Protein AF-A0A447N057-F1 (afdb_monomer)

Solvent-accessible surface area (backbone atoms only — not comparable to full-atom values): 5507 Å² total; per-residue (Å²): 116,48,67,60,40,42,80,50,64,73,58,41,45,73,74,25,81,64,68,84,67,37,44,59,65,66,54,64,47,44,64,56,57,40,46,77,69,65,45,59,72,49,31,44,28,32,33,36,20,70,40,84,51,45,66,58,34,54,50,52,47,49,54,53,48,54,53,45,48,73,76,37,66,86,39,43,79,46,80,47,72,53,65,60,63,85,50,93,96,58,68,76,60,34,121

Sequence (95 aa):
MVYQETYHEAIYAQHHLKGKKQDFFWRLETPDRLGRAGIDKIGLGALIGLSDNWRVDCYMVAEHLLWMQKHYWQSRYSVSF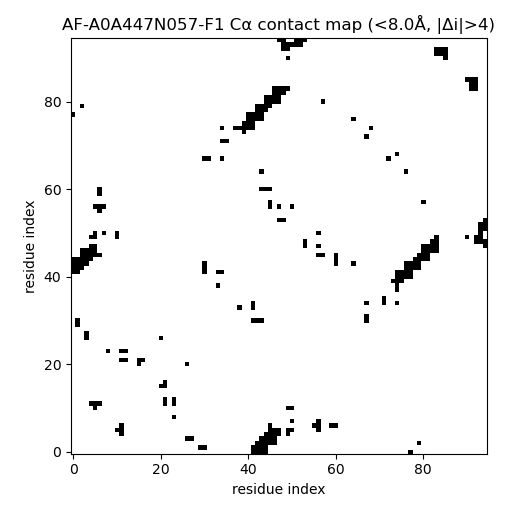PRLRPCTGGVEPHL

Foldseek 3Di:
DAELQAPPLVLQCVVCVDDPSNDSVSSLCPQVVCLVVVPQEDEYEHAAQSDLDSVNRVVVSVVSVVVSCVRRVNHHYDYDYHYDDDDDVDDGGND

Organism: Salmonella enterica I (NCBI:txid59201)

Nearest PDB structures (foldseek):
  7pd2-assembly1_A  TM=9.496E-01  e=4.403E-07  Thermosinus carboxydivorans Nor1
  4wcx-assembly2_C  TM=9.246E-01  e=7.598E-05  Thermoanaerobacter italicus Ab9
  4wcx-assembly1_A  TM=8.766E-01  e=3.358E-05  Thermoanaerobacter italicus Ab9
  4rtb-assembly1_A  TM=9.343E-01  e=1.108E-04  Carboxydothermus hydrogenoformans Z-2901

pLDDT: mean 92.34, std 8.32, range [59.72, 98.44]

InterPro domains:
  IPR013785 Aldolase-type TIM barrel [G3DSA:3.20.20.70] (1-95)
  IPR034428 ThiH/NocL/HydG-like [PTHR43583] (1-89)
  IPR058240 Radical SAM superfamily [SSF102114] (2-90)

Mean predicted aligned error: 3.87 Å

Secondary structure (DSSP, 8-state):
-EEEE-S-HHHHHHH--SSTTS-HHHHHTHHHHHHHTT-SEEEEEE-BTSSS-HHHHHHHHHHHHHHHHHH-TTSEEEEE--B----TT-PPP--

Structure (mmCIF, N/CA/C/O backbone):
data_AF-A0A447N057-F1
#
_entry.id   AF-A0A447N057-F1
#
loop_
_atom_site.group_PDB
_atom_site.id
_atom_site.type_symbol
_atom_site.label_atom_id
_atom_site.label_alt_id
_atom_site.label_comp_id
_atom_site.label_asym_id
_atom_site.label_entity_id
_atom_site.label_seq_id
_atom_site.pdbx_PDB_ins_code
_atom_site.Cartn_x
_atom_site.Cartn_y
_atom_site.Cartn_z
_atom_site.occupancy
_atom_site.B_iso_or_equiv
_atom_site.auth_seq_id
_atom_site.auth_comp_id
_atom_site.auth_asym_id
_atom_site.auth_atom_id
_atom_site.pdbx_PDB_model_num
ATOM 1 N N . MET A 1 1 ? -2.648 -8.981 4.234 1.00 83.81 1 MET A N 1
ATOM 2 C CA . MET A 1 1 ? -1.605 -8.009 3.843 1.00 83.81 1 MET A CA 1
ATOM 3 C C . MET A 1 1 ? -1.750 -7.738 2.359 1.00 83.81 1 MET A C 1
ATOM 5 O O . MET A 1 1 ? -1.880 -8.694 1.601 1.00 83.81 1 MET A O 1
ATOM 9 N N . VAL A 1 2 ? -1.778 -6.471 1.956 1.00 92.38 2 VAL A N 1
ATOM 10 C CA . VAL A 1 2 ? -1.903 -6.045 0.562 1.00 92.38 2 VAL A CA 1
ATOM 11 C C . VAL A 1 2 ? -0.780 -5.061 0.260 1.00 92.38 2 VAL A C 1
ATOM 13 O O . VAL A 1 2 ? -0.778 -3.947 0.771 1.00 92.38 2 VAL A O 1
ATOM 16 N N . TYR A 1 3 ? 0.168 -5.484 -0.576 1.00 93.00 3 TYR A N 1
ATOM 17 C CA . TYR A 1 3 ? 1.145 -4.572 -1.157 1.00 93.00 3 TYR A CA 1
ATOM 18 C C . TYR A 1 3 ? 0.541 -3.905 -2.385 1.00 93.00 3 TYR A C 1
ATOM 20 O O . TYR A 1 3 ? 0.030 -4.599 -3.277 1.00 93.00 3 TYR A O 1
ATOM 28 N N . GLN A 1 4 ? 0.614 -2.577 -2.418 1.00 95.94 4 GLN A N 1
ATOM 29 C CA . GLN A 1 4 ? 0.378 -1.815 -3.639 1.00 95.94 4 GLN A CA 1
ATOM 30 C C . GLN A 1 4 ? 1.552 -1.973 -4.616 1.00 95.94 4 GLN A C 1
ATOM 32 O O . GLN A 1 4 ? 1.406 -1.686 -5.791 1.00 95.94 4 GLN A O 1
ATOM 37 N N . GLU A 1 5 ? 2.688 -2.510 -4.158 1.00 93.50 5 GLU A N 1
ATOM 38 C CA . GLU A 1 5 ? 3.950 -2.642 -4.896 1.00 93.50 5 GLU A CA 1
ATOM 39 C C . GLU A 1 5 ? 4.588 -1.270 -5.190 1.00 93.50 5 GLU A C 1
ATOM 41 O O . GLU A 1 5 ? 5.641 -0.979 -4.641 1.00 93.50 5 GLU A O 1
ATOM 46 N N . THR A 1 6 ? 3.924 -0.383 -5.931 1.00 95.56 6 THR A N 1
ATOM 47 C CA . THR A 1 6 ? 4.295 1.036 -6.080 1.00 95.56 6 THR A CA 1
ATOM 48 C C . THR A 1 6 ? 3.042 1.897 -6.223 1.00 95.56 6 THR A C 1
ATOM 50 O O . THR A 1 6 ? 2.051 1.468 -6.811 1.00 95.56 6 THR A O 1
ATOM 53 N N . TYR A 1 7 ? 3.079 3.114 -5.691 1.00 95.81 7 TYR A N 1
ATOM 54 C CA . TYR A 1 7 ? 2.031 4.125 -5.827 1.00 95.81 7 TYR A CA 1
ATOM 55 C C . TYR A 1 7 ? 2.189 4.963 -7.103 1.00 95.81 7 TYR A C 1
ATOM 57 O O . TYR A 1 7 ? 1.368 5.840 -7.364 1.00 95.81 7 TYR A O 1
ATOM 65 N N . HIS A 1 8 ? 3.208 4.684 -7.920 1.00 95.62 8 HIS A N 1
ATOM 66 C CA . HIS A 1 8 ? 3.381 5.299 -9.227 1.00 95.62 8 HIS A CA 1
ATOM 67 C C . HIS A 1 8 ? 2.643 4.494 -10.307 1.00 95.62 8 HIS A C 1
ATOM 69 O O . HIS A 1 8 ? 3.127 3.460 -10.765 1.00 95.62 8 HIS A O 1
ATOM 75 N N . GLU A 1 9 ? 1.499 4.996 -10.772 1.00 94.25 9 GLU A N 1
ATOM 76 C CA . GLU A 1 9 ? 0.606 4.294 -11.709 1.00 94.25 9 GLU A CA 1
ATOM 77 C C . GLU A 1 9 ? 1.315 3.796 -12.983 1.00 94.25 9 GLU A C 1
ATOM 79 O O . GLU A 1 9 ? 1.186 2.628 -13.346 1.00 94.25 9 GLU A O 1
ATOM 84 N N . ALA A 1 10 ? 2.127 4.641 -13.634 1.00 93.88 10 ALA A N 1
ATOM 85 C CA . ALA A 1 10 ? 2.808 4.244 -14.871 1.00 93.88 10 ALA A CA 1
ATOM 86 C C . ALA A 1 10 ? 3.809 3.088 -14.668 1.00 93.88 10 ALA A C 1
ATOM 88 O O . ALA A 1 10 ? 3.827 2.150 -15.460 1.00 93.88 10 ALA A O 1
ATOM 89 N N . ILE A 1 11 ? 4.605 3.120 -13.591 1.00 92.44 11 ILE A N 1
ATOM 90 C CA . ILE A 1 11 ? 5.535 2.038 -13.233 1.00 92.44 11 ILE A CA 1
ATOM 91 C C . ILE A 1 11 ? 4.748 0.782 -12.853 1.00 92.44 11 ILE A C 1
ATOM 93 O O . ILE A 1 11 ? 5.063 -0.319 -13.300 1.00 92.44 11 ILE A O 1
ATOM 97 N N . TYR A 1 12 ? 3.658 0.936 -12.099 1.00 94.12 12 TYR A N 1
ATOM 98 C CA . TYR A 1 12 ? 2.786 -0.181 -11.759 1.00 94.12 12 TYR A CA 1
ATOM 99 C C . TYR A 1 12 ? 2.275 -0.911 -13.010 1.00 94.12 12 TYR A C 1
ATOM 101 O O . TYR A 1 12 ? 2.344 -2.141 -13.064 1.00 94.12 12 TYR A O 1
ATOM 109 N N . ALA A 1 13 ? 1.828 -0.166 -14.026 1.00 93.56 13 ALA A N 1
ATOM 110 C CA . ALA A 1 13 ? 1.340 -0.716 -15.288 1.00 93.56 13 ALA A CA 1
ATOM 111 C C . ALA A 1 13 ? 2.432 -1.448 -16.089 1.00 93.56 13 ALA A C 1
ATOM 113 O O . ALA A 1 13 ? 2.142 -2.466 -16.715 1.00 93.56 13 ALA A O 1
ATOM 114 N N . GLN A 1 14 ? 3.687 -0.986 -16.033 1.00 92.56 14 GLN A N 1
ATOM 115 C CA . GLN A 1 14 ? 4.819 -1.656 -16.691 1.00 92.56 14 GLN A CA 1
ATOM 116 C C . GLN A 1 14 ? 5.105 -3.044 -16.098 1.00 92.56 14 GLN A C 1
ATOM 118 O O . GLN A 1 14 ? 5.510 -3.954 -16.821 1.00 92.56 14 GLN A O 1
ATOM 123 N N . HIS A 1 15 ? 4.865 -3.230 -14.797 1.00 88.38 15 HIS A N 1
ATOM 124 C CA . HIS A 1 15 ? 5.118 -4.502 -14.114 1.00 88.38 15 HIS A CA 1
ATOM 125 C C . HIS A 1 15 ? 3.892 -5.425 -14.044 1.00 88.38 15 HIS A C 1
ATOM 127 O O . HIS A 1 15 ? 4.043 -6.643 -13.926 1.00 88.38 15 HIS A O 1
ATOM 133 N N . HIS A 1 16 ? 2.676 -4.886 -14.151 1.00 91.00 16 HIS A N 1
ATOM 134 C CA . HIS A 1 16 ? 1.427 -5.645 -14.036 1.00 91.00 16 HIS A CA 1
ATOM 135 C C . HIS A 1 16 ? 0.689 -5.736 -15.374 1.00 91.00 16 HIS A C 1
ATOM 137 O O . HIS A 1 16 ? -0.388 -5.183 -15.557 1.00 91.00 16 HIS A O 1
ATOM 143 N N . LEU A 1 17 ? 1.263 -6.491 -16.311 1.00 90.56 17 LEU A N 1
A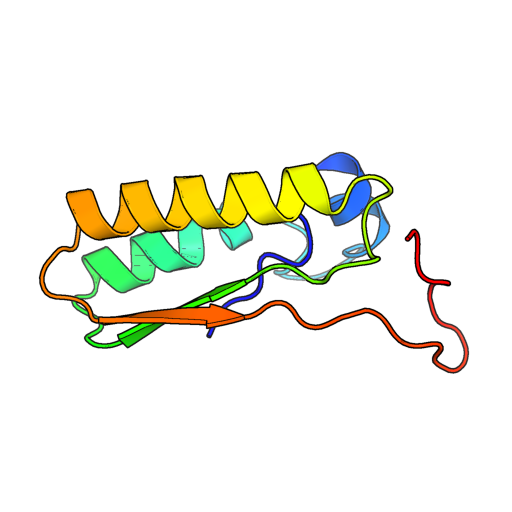TOM 144 C CA . LEU A 1 17 ? 0.817 -6.520 -17.709 1.00 90.56 17 LEU A CA 1
ATOM 145 C C . LEU A 1 17 ? -0.495 -7.281 -17.965 1.00 90.56 17 LEU A C 1
ATOM 147 O O . LEU A 1 17 ? -1.065 -7.151 -19.047 1.00 90.56 17 LEU A O 1
ATOM 151 N N . LYS A 1 18 ? -0.926 -8.150 -17.038 1.00 87.31 18 LYS A N 1
ATOM 152 C CA . LYS A 1 18 ? -2.105 -9.018 -17.207 1.00 87.31 18 LYS A CA 1
ATOM 153 C C . LYS A 1 18 ? -2.777 -9.356 -15.876 1.00 87.31 18 LYS A C 1
ATOM 155 O O . LYS A 1 18 ? -2.140 -9.437 -14.825 1.00 87.31 18 LYS A O 1
ATOM 160 N N . GLY A 1 19 ? -4.065 -9.685 -15.958 1.00 89.75 19 GLY A N 1
ATOM 161 C CA . GLY A 1 19 ? -4.858 -10.206 -14.845 1.00 89.75 19 GLY A CA 1
ATOM 162 C C . GLY A 1 19 ? -5.359 -9.122 -13.890 1.00 89.75 19 GLY A C 1
ATOM 163 O O . GLY A 1 19 ? -5.237 -7.930 -14.141 1.00 89.75 19 GLY A O 1
ATOM 164 N N . LYS A 1 20 ? -5.930 -9.543 -12.754 1.00 83.50 20 LYS A N 1
ATOM 165 C CA . LYS A 1 20 ? -6.601 -8.637 -11.798 1.00 83.50 20 LYS A CA 1
ATOM 166 C C . LYS A 1 20 ? -5.674 -7.618 -11.126 1.00 83.50 20 LYS A C 1
ATOM 168 O O . LYS A 1 20 ? -6.168 -6.677 -10.521 1.00 83.50 20 LYS A O 1
ATOM 173 N N . LYS A 1 21 ? -4.354 -7.824 -11.193 1.00 88.50 21 LYS A N 1
ATOM 174 C CA . LYS A 1 21 ? -3.361 -6.867 -10.690 1.00 88.50 21 LYS A CA 1
ATOM 175 C C . LYS A 1 21 ? -3.057 -5.740 -11.683 1.00 88.50 21 LYS A C 1
ATOM 177 O O . LYS A 1 21 ? -2.318 -4.855 -11.317 1.00 88.50 21 LYS A O 1
ATOM 182 N N . GLN A 1 22 ? -3.572 -5.759 -12.911 1.00 92.62 22 GLN A N 1
ATOM 183 C CA . GLN A 1 22 ? -3.336 -4.665 -13.860 1.00 92.62 22 GLN A CA 1
ATOM 184 C C . GLN A 1 22 ? -4.100 -3.389 -13.471 1.00 92.62 22 GLN A C 1
ATOM 186 O O . GLN A 1 22 ? -3.640 -2.282 -13.733 1.00 92.62 22 GLN A O 1
ATOM 191 N N . ASP A 1 23 ? -5.265 -3.541 -12.841 1.00 95.25 23 ASP A N 1
ATOM 192 C CA . ASP A 1 23 ? -6.086 -2.414 -12.410 1.00 95.25 23 ASP A CA 1
ATOM 193 C C . ASP A 1 23 ? -5.509 -1.789 -11.130 1.00 95.25 23 ASP A C 1
ATOM 195 O O . ASP A 1 23 ? -5.652 -2.318 -10.020 1.00 95.25 23 ASP A O 1
ATOM 199 N N . PHE A 1 24 ? -4.815 -0.664 -11.316 1.00 96.31 24 PHE A N 1
ATOM 200 C CA . PHE A 1 24 ? -4.124 0.074 -10.265 1.00 96.31 24 PHE A CA 1
ATOM 201 C C . PHE A 1 24 ? -5.073 0.566 -9.171 1.00 96.31 24 PHE A C 1
ATOM 203 O O . PHE A 1 24 ? -4.801 0.346 -7.988 1.00 96.31 24 PHE A O 1
ATOM 210 N N . PHE A 1 25 ? -6.183 1.207 -9.551 1.00 96.06 25 PHE A N 1
ATOM 211 C CA . PHE A 1 25 ? -7.137 1.789 -8.604 1.00 96.06 25 PHE A CA 1
ATOM 212 C C . PHE A 1 25 ? -7.912 0.703 -7.880 1.00 96.06 25 PHE A C 1
ATOM 214 O O . PHE A 1 25 ? -8.047 0.751 -6.656 1.00 96.06 25 PHE A O 1
ATOM 221 N N . TRP A 1 26 ? -8.301 -0.355 -8.595 1.00 95.38 26 TRP A N 1
ATOM 222 C CA . TRP A 1 26 ? -8.860 -1.527 -7.948 1.00 95.38 26 TRP A CA 1
ATOM 223 C C . TRP A 1 26 ? -7.887 -2.092 -6.916 1.00 95.38 26 TRP A C 1
ATOM 225 O O . TRP A 1 26 ? -8.295 -2.385 -5.793 1.00 95.38 26 TRP A O 1
ATOM 235 N N . ARG A 1 27 ? -6.592 -2.222 -7.226 1.00 96.25 27 ARG A N 1
ATOM 236 C CA . ARG A 1 27 ? -5.604 -2.671 -6.236 1.00 96.25 27 ARG A CA 1
ATOM 237 C C . ARG A 1 27 ? -5.532 -1.713 -5.043 1.00 96.25 27 ARG A C 1
ATOM 239 O O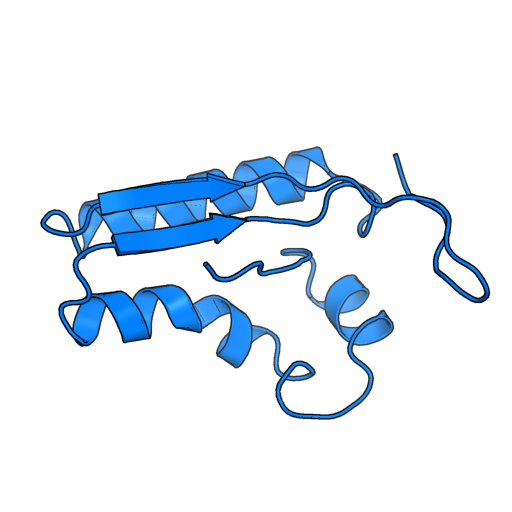 . ARG A 1 27 ? -5.648 -2.190 -3.907 1.00 96.25 27 ARG A O 1
ATOM 246 N N . LEU A 1 28 ? -5.419 -0.412 -5.310 1.00 96.69 28 LEU A N 1
ATOM 247 C CA . LEU A 1 28 ? -5.235 0.649 -4.321 1.00 96.69 28 LEU A CA 1
ATOM 248 C C . LEU A 1 28 ? -6.390 0.718 -3.324 1.00 96.69 28 LEU A C 1
ATOM 250 O O . LEU A 1 28 ? -6.154 0.842 -2.132 1.00 96.69 28 LEU A O 1
ATOM 254 N N . GLU A 1 29 ? -7.625 0.546 -3.781 1.00 96.81 29 GLU A N 1
ATOM 255 C CA . GLU A 1 29 ? -8.834 0.593 -2.948 1.00 96.81 29 GLU A CA 1
ATOM 256 C C . GLU A 1 29 ? -9.075 -0.685 -2.125 1.00 96.81 29 GLU A C 1
ATOM 258 O O . GLU A 1 29 ? -10.041 -0.784 -1.366 1.00 96.81 29 GLU A O 1
ATOM 263 N N . THR A 1 30 ? -8.228 -1.711 -2.258 1.00 97.00 30 THR A N 1
ATOM 264 C CA . THR A 1 30 ? -8.423 -2.970 -1.520 1.00 97.00 30 THR A CA 1
ATOM 265 C C . THR A 1 30 ? -8.481 -2.768 0.002 1.00 97.00 30 THR A C 1
ATOM 267 O O . THR A 1 30 ? -9.384 -3.344 0.610 1.00 97.00 30 THR A O 1
ATOM 270 N N . PRO A 1 31 ? -7.592 -1.980 0.646 1.00 97.62 31 PRO A N 1
ATOM 271 C CA . PRO A 1 31 ? -7.674 -1.710 2.080 1.00 97.62 31 PRO A CA 1
ATOM 272 C C . PRO A 1 31 ? -8.996 -1.058 2.490 1.00 97.62 31 PRO A C 1
ATO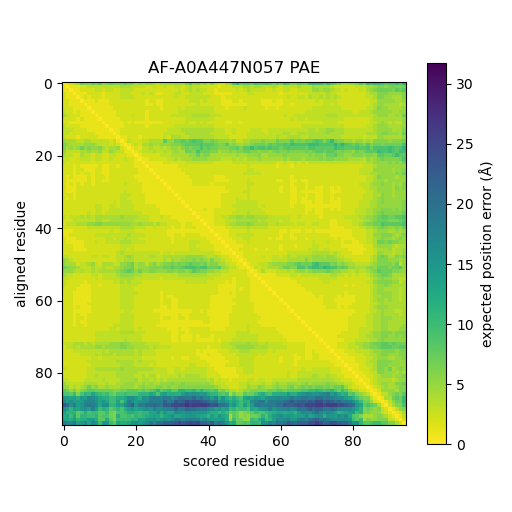M 274 O O . PRO A 1 31 ? -9.569 -1.481 3.490 1.00 97.62 31 PRO A O 1
ATOM 277 N N . ASP A 1 32 ? -9.523 -0.123 1.696 1.00 97.75 32 ASP A N 1
ATOM 278 C CA . ASP A 1 32 ? -10.819 0.515 1.952 1.00 97.75 32 ASP A CA 1
ATOM 279 C C . ASP A 1 32 ? -11.956 -0.516 1.975 1.00 97.75 32 ASP A C 1
ATOM 281 O O . ASP A 1 32 ? -12.728 -0.585 2.930 1.00 97.75 32 ASP A O 1
ATOM 285 N N . ARG A 1 33 ? -12.002 -1.412 0.980 1.00 97.88 33 ARG A N 1
ATOM 286 C CA . ARG A 1 33 ? -12.996 -2.499 0.948 1.00 97.88 33 ARG A CA 1
ATOM 287 C C . ARG A 1 33 ? -12.880 -3.444 2.146 1.00 97.88 33 ARG A C 1
ATOM 289 O O . ARG A 1 33 ? -13.902 -3.904 2.647 1.00 97.88 33 ARG A O 1
ATOM 296 N N . LEU A 1 34 ? -11.662 -3.717 2.623 1.00 97.62 34 LEU A N 1
ATOM 297 C CA . LEU A 1 34 ? -11.449 -4.494 3.852 1.00 97.62 34 LEU A CA 1
ATOM 298 C C . LEU A 1 34 ? -11.951 -3.736 5.092 1.00 97.62 34 LEU A C 1
ATOM 300 O O . LEU A 1 34 ? -12.578 -4.347 5.955 1.00 97.62 34 LEU A O 1
ATOM 304 N N . GLY A 1 35 ? -11.715 -2.423 5.158 1.00 97.38 35 GLY A N 1
ATOM 305 C CA . GLY A 1 35 ? -12.216 -1.553 6.223 1.00 97.38 35 GLY A CA 1
ATOM 306 C C . GLY A 1 35 ? -13.744 -1.551 6.293 1.00 97.38 35 GLY A C 1
ATOM 307 O O . GLY A 1 35 ? -14.310 -1.829 7.348 1.00 97.38 35 GLY A O 1
ATOM 308 N N . ARG A 1 36 ? -14.424 -1.364 5.152 1.00 97.69 36 ARG A N 1
ATOM 309 C CA . ARG A 1 36 ? -15.899 -1.430 5.061 1.00 97.69 36 ARG A CA 1
ATOM 310 C C . ARG A 1 36 ? -16.466 -2.788 5.465 1.00 97.69 36 ARG A C 1
ATOM 312 O O . ARG A 1 36 ? -17.563 -2.853 6.005 1.00 97.69 36 ARG A O 1
ATOM 319 N N . ALA A 1 37 ? -15.728 -3.866 5.203 1.00 97.81 37 ALA A N 1
ATOM 320 C CA . ALA A 1 37 ? -16.113 -5.220 5.589 1.00 97.81 37 ALA A CA 1
ATOM 321 C C . ALA A 1 37 ? -15.873 -5.529 7.082 1.00 97.81 37 ALA A C 1
ATOM 323 O O . ALA A 1 37 ? -16.137 -6.649 7.513 1.00 97.81 37 ALA A O 1
ATOM 324 N N . GLY A 1 38 ? -15.363 -4.574 7.872 1.00 96.81 38 GLY A N 1
ATOM 325 C CA . GLY A 1 38 ? -15.119 -4.757 9.304 1.00 96.81 38 GLY A CA 1
ATOM 326 C C . GLY A 1 38 ? -13.941 -5.683 9.614 1.00 96.81 38 GLY A C 1
ATOM 327 O O . GLY A 1 38 ? -13.914 -6.318 10.666 1.00 96.81 38 GLY A O 1
ATOM 328 N N . ILE A 1 39 ? -12.970 -5.801 8.701 1.00 97.69 39 ILE A N 1
ATOM 329 C CA . ILE A 1 39 ? -11.787 -6.632 8.930 1.00 97.69 39 ILE A CA 1
ATOM 330 C C . ILE A 1 39 ? -10.943 -6.037 10.061 1.00 97.69 39 ILE A C 1
ATOM 332 O O . ILE A 1 39 ? -10.481 -4.897 10.001 1.00 97.69 39 ILE A O 1
ATOM 336 N N . ASP A 1 40 ? -10.688 -6.856 11.077 1.00 96.62 40 ASP A N 1
ATOM 337 C CA . ASP A 1 40 ? -9.974 -6.451 12.289 1.00 96.62 40 ASP A CA 1
ATOM 338 C C . ASP A 1 40 ? -8.488 -6.126 12.049 1.00 96.62 40 ASP A C 1
ATOM 340 O O . ASP A 1 40 ? -7.934 -5.275 12.739 1.00 96.62 40 ASP A O 1
ATOM 344 N N . LYS A 1 41 ? -7.823 -6.754 11.068 1.00 97.56 41 LYS A N 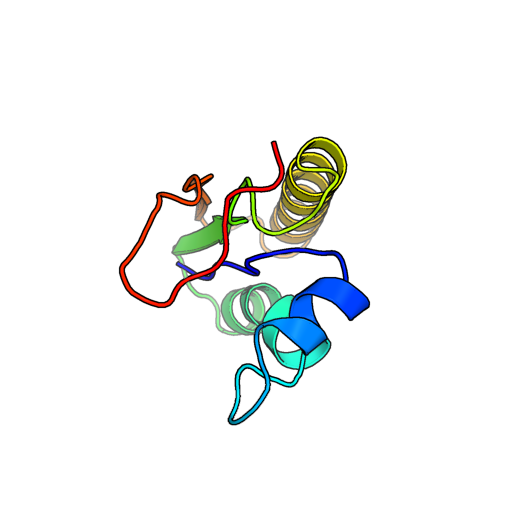1
ATOM 345 C CA . LYS A 1 41 ? -6.403 -6.498 10.775 1.00 97.56 41 LYS A CA 1
ATOM 346 C C . LYS A 1 41 ? -6.138 -6.274 9.292 1.00 97.56 41 LYS A C 1
ATOM 348 O O . LYS A 1 41 ? -6.283 -7.184 8.476 1.00 97.56 41 LYS A O 1
ATOM 353 N N . ILE A 1 42 ? -5.651 -5.083 8.957 1.00 98.31 42 ILE A N 1
ATOM 354 C CA . ILE A 1 42 ? -5.360 -4.657 7.586 1.00 98.31 42 ILE A CA 1
ATOM 355 C C . ILE A 1 42 ? -3.865 -4.364 7.458 1.00 98.31 42 ILE A C 1
ATOM 357 O O . ILE A 1 42 ? -3.264 -3.667 8.269 1.00 98.31 42 ILE A O 1
ATOM 361 N N . GLY A 1 43 ? -3.239 -4.931 6.430 1.00 97.81 43 GLY A N 1
ATOM 362 C CA . GLY A 1 43 ? -1.821 -4.719 6.164 1.00 97.81 43 GLY A CA 1
ATOM 363 C C . GLY A 1 43 ? -1.608 -3.957 4.865 1.00 97.81 43 GLY A C 1
ATOM 364 O O . GLY A 1 43 ? -2.178 -4.374 3.855 1.00 97.81 43 GL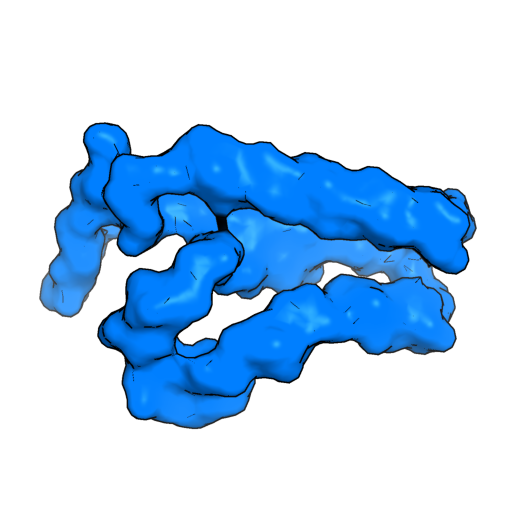Y A O 1
ATOM 365 N N . LEU A 1 44 ? -0.777 -2.914 4.902 1.00 97.94 44 LEU A N 1
ATOM 366 C CA . LEU A 1 44 ? -0.384 -2.091 3.756 1.00 97.94 44 LEU A CA 1
ATOM 367 C C . LEU A 1 44 ? 1.122 -2.218 3.493 1.00 97.94 44 LEU A C 1
ATOM 369 O O . LEU A 1 44 ? 1.900 -2.536 4.396 1.00 97.94 44 LEU A O 1
ATOM 373 N N . GLY A 1 45 ? 1.554 -1.930 2.269 1.00 97.06 45 GLY A N 1
ATOM 374 C CA . GLY A 1 45 ? 2.979 -1.850 1.968 1.00 97.06 45 GLY A CA 1
ATOM 375 C C . GLY A 1 45 ? 3.302 -1.538 0.515 1.00 97.06 45 GLY A C 1
ATOM 376 O O . GLY A 1 45 ? 2.434 -1.608 -0.358 1.00 97.06 45 GLY A O 1
ATOM 377 N N . ALA A 1 46 ? 4.575 -1.235 0.280 1.00 96.81 46 ALA A N 1
ATOM 378 C CA . ALA A 1 46 ? 5.151 -0.984 -1.036 1.00 96.81 46 ALA A CA 1
ATOM 379 C C . ALA A 1 46 ? 6.479 -1.740 -1.187 1.00 96.81 46 ALA A C 1
ATOM 381 O O . ALA A 1 46 ? 7.210 -1.935 -0.213 1.00 96.81 46 ALA A O 1
ATOM 382 N N . LEU A 1 47 ? 6.767 -2.176 -2.411 1.00 95.44 47 LEU A N 1
ATOM 383 C CA . LEU A 1 47 ? 7.985 -2.868 -2.801 1.00 95.44 47 LEU A CA 1
ATOM 384 C C . LEU A 1 47 ? 9.051 -1.834 -3.170 1.00 95.44 47 LEU A C 1
ATOM 386 O O . LEU A 1 47 ? 9.091 -1.312 -4.282 1.00 95.44 47 LEU A O 1
ATOM 390 N N . ILE A 1 48 ? 9.930 -1.543 -2.217 1.00 93.50 48 ILE A N 1
ATOM 391 C CA . ILE A 1 48 ? 11.042 -0.612 -2.410 1.00 93.50 48 ILE A CA 1
ATOM 392 C C . ILE A 1 48 ? 11.976 -1.162 -3.488 1.00 93.50 48 ILE A C 1
ATOM 394 O O . ILE A 1 48 ? 12.421 -2.309 -3.401 1.00 93.50 48 ILE A O 1
ATOM 398 N N . GLY A 1 49 ? 12.311 -0.329 -4.467 1.00 88.56 49 GLY A N 1
ATOM 399 C CA . GLY A 1 49 ? 13.145 -0.715 -5.602 1.00 88.56 49 GLY A CA 1
ATOM 400 C C . GLY A 1 49 ? 12.370 -1.008 -6.884 1.00 88.56 49 GLY A C 1
ATOM 401 O O . GLY A 1 49 ? 12.999 -1.323 -7.887 1.00 88.56 49 GLY A O 1
ATOM 402 N N . LEU A 1 50 ? 11.031 -0.946 -6.852 1.00 89.38 50 LEU A N 1
ATOM 403 C CA . LEU A 1 50 ? 10.203 -1.101 -8.051 1.00 89.38 50 LEU A CA 1
ATOM 404 C C . LEU A 1 50 ? 10.047 0.213 -8.829 1.00 89.38 50 LEU A C 1
ATOM 406 O O . LEU A 1 50 ? 10.017 0.187 -10.051 1.00 89.38 50 LEU A O 1
ATOM 410 N N . SER A 1 51 ? 9.945 1.348 -8.132 1.00 90.06 51 SER A N 1
ATOM 411 C CA . SER A 1 51 ? 9.964 2.683 -8.740 1.00 90.06 51 SER A CA 1
ATOM 412 C C . SER A 1 51 ? 11.308 3.370 -8.514 1.00 90.06 51 SER A C 1
ATOM 414 O O . SER A 1 51 ? 12.007 3.068 -7.546 1.00 90.06 51 SER A O 1
ATOM 416 N N . ASP A 1 52 ? 11.623 4.357 -9.355 1.00 85.38 52 ASP A N 1
ATOM 417 C CA . ASP A 1 52 ? 12.833 5.183 -9.230 1.00 85.38 52 ASP A CA 1
ATOM 418 C C . ASP A 1 52 ? 12.867 6.033 -7.947 1.00 85.38 52 ASP A C 1
ATOM 420 O O . ASP A 1 52 ? 13.909 6.574 -7.579 1.00 85.38 52 ASP A O 1
ATOM 424 N N . ASN A 1 53 ? 11.731 6.198 -7.257 1.00 90.31 53 ASN A N 1
ATOM 425 C CA . ASN A 1 53 ? 11.637 7.044 -6.073 1.00 90.31 53 ASN A CA 1
ATOM 426 C C . ASN A 1 53 ? 10.929 6.339 -4.913 1.00 90.31 53 ASN A C 1
ATOM 428 O O . ASN A 1 53 ? 9.770 6.606 -4.586 1.00 90.31 53 ASN A O 1
ATOM 432 N N . TRP A 1 54 ? 11.690 5.506 -4.202 1.00 91.44 54 TRP A N 1
ATOM 433 C CA . TRP A 1 54 ? 11.207 4.800 -3.015 1.00 91.44 54 TRP A CA 1
ATOM 434 C C . TRP A 1 54 ? 10.683 5.728 -1.908 1.00 91.44 54 TRP A C 1
ATOM 436 O O . TRP A 1 54 ? 9.848 5.313 -1.105 1.00 91.44 54 TRP A O 1
ATOM 446 N N . ARG A 1 55 ? 11.151 6.985 -1.835 1.00 95.00 55 ARG A N 1
ATOM 447 C CA . ARG A 1 55 ? 10.678 7.944 -0.823 1.00 95.00 55 ARG A CA 1
ATOM 448 C C . ARG A 1 55 ? 9.227 8.333 -1.073 1.00 95.00 55 ARG A C 1
ATOM 450 O O . ARG A 1 55 ? 8.474 8.451 -0.110 1.00 95.00 55 ARG A O 1
ATOM 457 N N . VAL A 1 56 ? 8.840 8.488 -2.341 1.00 95.69 56 VAL A N 1
ATOM 458 C CA . VAL A 1 56 ? 7.446 8.748 -2.726 1.00 95.69 56 VAL A CA 1
ATOM 459 C C . VAL A 1 56 ? 6.577 7.553 -2.362 1.00 95.69 56 VAL A C 1
ATOM 461 O O . VAL A 1 56 ? 5.554 7.738 -1.714 1.00 95.69 56 VAL A O 1
ATOM 464 N N . ASP A 1 57 ? 7.010 6.330 -2.671 1.00 95.62 57 ASP A N 1
ATOM 465 C CA . ASP A 1 57 ? 6.263 5.126 -2.288 1.00 95.62 57 ASP A CA 1
ATOM 466 C C . ASP A 1 57 ? 6.080 5.021 -0.766 1.00 95.62 57 ASP A C 1
ATOM 468 O O . ASP A 1 57 ? 4.972 4.780 -0.285 1.00 95.62 57 ASP A O 1
ATOM 472 N N . CYS A 1 58 ? 7.133 5.270 0.016 1.00 96.00 58 CYS A N 1
ATOM 473 C CA . CYS A 1 58 ? 7.048 5.283 1.477 1.00 96.00 58 CYS A CA 1
ATOM 474 C C . CYS A 1 58 ? 6.101 6.368 2.007 1.00 96.00 58 CYS A C 1
ATOM 476 O O . CYS A 1 58 ? 5.309 6.097 2.912 1.00 96.00 58 CYS A O 1
ATOM 478 N N . TYR A 1 59 ? 6.166 7.579 1.447 1.00 97.31 59 TYR A N 1
ATOM 479 C CA . TYR A 1 59 ? 5.276 8.679 1.815 1.00 97.31 59 TYR A CA 1
ATOM 480 C C . TYR A 1 59 ? 3.812 8.336 1.513 1.00 97.31 59 TYR A C 1
ATOM 482 O O . TYR A 1 59 ? 2.950 8.473 2.377 1.00 97.31 59 TYR A O 1
ATOM 490 N N . MET A 1 60 ? 3.533 7.791 0.330 1.00 97.81 60 MET A N 1
ATOM 491 C CA . MET A 1 60 ? 2.176 7.436 -0.083 1.00 97.81 60 MET A CA 1
ATOM 492 C C . MET A 1 60 ? 1.598 6.270 0.732 1.00 97.81 60 MET A C 1
ATOM 494 O O . MET A 1 60 ? 0.406 6.270 1.042 1.00 97.81 60 MET A O 1
ATOM 498 N N . VAL A 1 61 ? 2.422 5.302 1.155 1.00 97.75 61 VAL A N 1
ATOM 499 C CA . VAL A 1 61 ? 2.001 4.282 2.136 1.00 97.75 61 VAL A CA 1
ATOM 500 C C . VAL A 1 61 ? 1.590 4.928 3.460 1.00 97.75 61 VAL A C 1
ATOM 502 O O . VAL A 1 61 ? 0.580 4.522 4.038 1.00 97.75 61 VAL A O 1
ATOM 505 N N . ALA A 1 62 ? 2.345 5.920 3.940 1.00 97.94 62 ALA A N 1
ATOM 506 C CA . ALA A 1 62 ? 2.034 6.620 5.183 1.00 97.94 62 ALA A CA 1
ATOM 507 C C . ALA A 1 62 ? 0.723 7.416 5.076 1.00 97.94 62 ALA A C 1
ATOM 509 O O . ALA A 1 62 ? -0.144 7.257 5.932 1.00 97.94 62 ALA A O 1
ATOM 510 N N . GLU A 1 63 ? 0.529 8.185 4.002 1.00 98.44 63 GLU A N 1
ATOM 511 C CA . GLU A 1 63 ? -0.728 8.906 3.742 1.00 98.44 63 GLU A CA 1
ATOM 512 C C . GLU A 1 63 ? -1.924 7.948 3.642 1.00 98.44 63 GLU A C 1
ATOM 514 O O . GLU A 1 63 ? -2.970 8.173 4.254 1.00 98.44 63 GLU A O 1
ATOM 519 N N . HIS A 1 64 ? -1.759 6.820 2.943 1.00 98.12 64 HIS A N 1
ATOM 520 C CA . HIS A 1 64 ? -2.805 5.804 2.839 1.00 98.12 64 HIS A CA 1
ATOM 521 C C . HIS A 1 64 ? -3.143 5.206 4.216 1.00 98.12 64 HIS A C 1
ATOM 523 O O . HIS A 1 64 ? -4.316 5.046 4.553 1.00 98.12 64 HIS A O 1
ATOM 529 N N . LEU A 1 65 ? -2.141 4.930 5.056 1.00 98.19 65 LEU A N 1
ATOM 530 C CA . LEU A 1 65 ? -2.370 4.473 6.428 1.00 98.19 65 LEU A CA 1
ATOM 531 C C . LEU A 1 65 ? -3.112 5.522 7.270 1.00 98.19 65 LEU A C 1
ATOM 533 O O . LEU A 1 65 ? -4.050 5.160 7.979 1.00 98.19 65 LEU A O 1
ATOM 537 N N . LEU A 1 66 ? -2.722 6.797 7.193 1.00 98.31 66 LEU A N 1
ATOM 538 C CA . LEU A 1 66 ? -3.377 7.883 7.930 1.00 98.31 66 LEU A CA 1
ATOM 539 C C . LEU A 1 66 ? -4.850 8.008 7.534 1.00 98.31 66 LEU A C 1
ATOM 541 O O . LEU A 1 66 ? -5.726 8.125 8.397 1.00 98.31 66 LEU A O 1
ATOM 545 N N . TRP A 1 67 ? -5.138 7.916 6.234 1.00 98.38 67 TRP A N 1
ATOM 546 C CA . TRP A 1 67 ? -6.506 7.896 5.735 1.00 98.38 67 TRP A CA 1
ATOM 547 C C . TRP A 1 67 ? -7.286 6.705 6.304 1.00 98.38 67 TRP A C 1
ATOM 549 O O . TRP A 1 67 ? -8.380 6.890 6.839 1.00 98.38 67 TRP A O 1
ATOM 559 N N . MET A 1 68 ? -6.707 5.501 6.279 1.00 98.25 68 MET A N 1
ATOM 560 C CA . MET A 1 68 ? -7.339 4.299 6.831 1.00 98.25 68 MET A CA 1
ATOM 561 C C . MET A 1 68 ? -7.629 4.430 8.331 1.00 98.25 68 MET A C 1
ATOM 563 O O . MET A 1 68 ? -8.736 4.129 8.766 1.00 98.25 68 MET A O 1
ATOM 567 N N . GLN A 1 69 ? -6.682 4.940 9.121 1.00 97.75 69 GLN A N 1
ATOM 568 C CA . GLN A 1 69 ? -6.859 5.137 10.564 1.00 97.75 69 GLN A CA 1
ATOM 569 C C . GLN A 1 69 ? -7.971 6.138 10.896 1.00 97.75 69 GLN A C 1
ATOM 571 O O . GLN A 1 69 ? -8.674 5.957 11.889 1.00 97.75 69 GLN A O 1
ATOM 576 N N . LYS A 1 70 ? -8.165 7.165 10.059 1.00 98.19 70 LYS A N 1
ATOM 577 C CA . LYS A 1 70 ? -9.245 8.146 10.228 1.00 98.19 70 LYS A CA 1
ATOM 578 C C . LYS A 1 70 ? -10.632 7.550 9.967 1.00 98.19 70 LYS A C 1
ATOM 580 O O . LYS A 1 70 ? -11.580 7.916 10.657 1.00 98.19 70 LYS A O 1
ATOM 585 N N . HIS A 1 71 ? -10.760 6.661 8.983 1.00 98.12 71 HIS A N 1
ATOM 586 C CA . HIS A 1 71 ? -12.058 6.116 8.557 1.00 98.12 71 HIS A CA 1
ATOM 587 C C . HIS A 1 71 ? -12.416 4.801 9.262 1.00 98.12 71 HIS A C 1
ATOM 589 O O . HIS A 1 71 ? -13.580 4.565 9.574 1.00 98.12 71 HIS A O 1
ATOM 595 N N . TYR A 1 72 ? -11.419 3.972 9.571 1.00 97.94 72 TYR A N 1
ATOM 596 C CA . TYR A 1 72 ? -11.578 2.639 10.154 1.00 97.94 72 TYR A CA 1
ATOM 597 C C . TYR A 1 72 ? -10.707 2.500 11.408 1.00 97.94 72 TYR A C 1
ATOM 599 O O . TYR A 1 72 ? -9.775 1.695 11.477 1.00 97.94 72 TYR A O 1
ATOM 607 N N . TRP A 1 73 ? -11.003 3.322 12.415 1.00 96.62 73 TRP A N 1
ATOM 608 C CA . TRP A 1 73 ? -10.223 3.434 13.655 1.00 96.62 73 TRP A CA 1
ATOM 609 C C . TRP A 1 73 ? -10.249 2.172 14.536 1.00 96.62 73 TRP A C 1
ATOM 611 O O . TRP A 1 73 ? -9.374 1.995 15.380 1.00 96.62 73 TRP A O 1
ATOM 621 N N . GLN A 1 74 ? -11.237 1.292 14.346 1.00 97.00 74 GLN A N 1
ATOM 622 C CA . GLN A 1 74 ? -11.367 0.032 15.088 1.00 97.00 74 GLN A CA 1
ATOM 623 C C . GLN A 1 74 ? -10.473 -1.087 14.532 1.00 97.00 74 GLN A C 1
ATOM 625 O O . GLN A 1 74 ? -10.241 -2.080 15.219 1.00 97.00 74 GLN A O 1
ATOM 630 N N . SER A 1 75 ? -9.962 -0.938 13.306 1.00 97.69 75 SER A N 1
ATOM 631 C CA . SER A 1 75 ? -9.056 -1.908 12.694 1.00 97.69 75 SER A CA 1
ATOM 632 C C . SER A 1 75 ? -7.616 -1.695 13.164 1.00 97.69 75 SER A C 1
ATOM 634 O O . SER A 1 75 ? -7.159 -0.582 13.421 1.00 97.69 75 SER A O 1
ATOM 636 N N . ARG A 1 76 ? -6.857 -2.786 13.223 1.00 98.00 76 ARG A N 1
ATOM 637 C CA . ARG A 1 76 ? -5.421 -2.801 13.502 1.00 98.00 76 ARG A CA 1
ATOM 638 C C . ARG A 1 76 ? -4.627 -2.807 12.208 1.00 98.00 76 ARG A C 1
ATOM 640 O O . ARG A 1 76 ? -4.973 -3.513 11.260 1.00 98.00 76 ARG A O 1
ATOM 647 N N . TYR A 1 77 ? -3.507 -2.092 12.204 1.00 98.06 77 TYR A N 1
ATOM 648 C CA . TYR A 1 77 ? -2.695 -1.908 11.006 1.00 98.06 77 TYR A CA 1
ATOM 649 C C . TYR A 1 77 ? -1.290 -2.477 11.146 1.00 98.06 77 TYR A C 1
ATOM 651 O O . TYR A 1 77 ? -0.682 -2.450 12.213 1.00 98.06 77 TYR A O 1
ATOM 659 N N . SER A 1 78 ? -0.762 -2.974 10.033 1.00 97.56 78 SER A N 1
ATOM 660 C CA . SER A 1 78 ? 0.647 -3.334 9.887 1.00 97.56 78 SER A CA 1
ATOM 661 C C . SER A 1 78 ? 1.181 -2.763 8.581 1.00 97.56 78 SER A C 1
ATOM 663 O O . SER A 1 78 ? 0.497 -2.859 7.562 1.00 97.56 78 SER A O 1
ATOM 665 N N . VAL A 1 79 ? 2.403 -2.238 8.597 1.00 97.00 79 VAL A N 1
ATOM 666 C CA . VAL A 1 79 ? 3.070 -1.714 7.401 1.00 97.00 79 VAL A CA 1
ATOM 667 C C . VAL A 1 79 ? 4.267 -2.587 7.055 1.00 97.00 79 VAL A C 1
ATOM 669 O O . VAL A 1 79 ? 4.937 -3.118 7.941 1.00 97.00 79 VAL A O 1
ATOM 672 N N . SER A 1 80 ? 4.529 -2.785 5.769 1.00 95.44 80 SER A N 1
ATOM 673 C CA . SER A 1 80 ? 5.665 -3.574 5.300 1.00 95.44 80 SER A CA 1
ATOM 674 C C . SER A 1 80 ? 6.337 -2.927 4.099 1.00 95.44 80 SER A C 1
ATOM 676 O O . SER A 1 80 ? 5.676 -2.446 3.183 1.00 95.44 80 SER A O 1
ATOM 678 N N . PHE A 1 81 ? 7.666 -2.968 4.113 1.00 94.31 81 PHE A N 1
ATOM 679 C CA . PHE A 1 81 ? 8.527 -2.391 3.085 1.00 94.31 81 PHE A CA 1
ATOM 680 C C . PHE A 1 81 ? 9.503 -3.453 2.562 1.00 94.31 81 PHE A C 1
ATOM 682 O O . PHE A 1 81 ? 10.702 -3.397 2.860 1.00 94.31 81 PHE A O 1
ATOM 689 N N . PRO A 1 82 ? 9.015 -4.496 1.861 1.00 9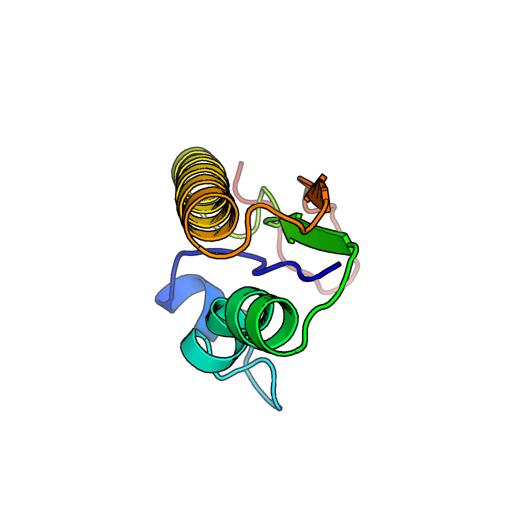3.69 82 PRO A N 1
ATOM 690 C CA . PRO A 1 82 ? 9.909 -5.425 1.184 1.00 93.69 82 PRO A CA 1
ATOM 691 C C . PRO A 1 82 ? 10.797 -4.661 0.194 1.00 93.69 82 PRO A C 1
ATOM 693 O O . PRO A 1 82 ? 10.361 -3.691 -0.420 1.00 93.69 82 PRO A O 1
ATOM 696 N N . ARG A 1 83 ? 12.049 -5.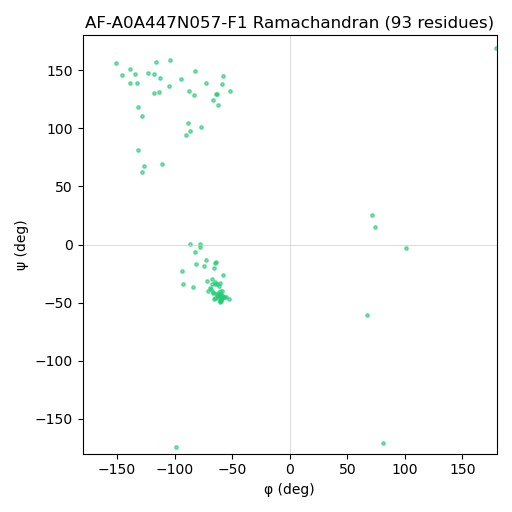098 0.042 1.00 92.00 83 ARG A N 1
ATOM 697 C CA . ARG A 1 83 ? 12.976 -4.563 -0.965 1.00 92.00 83 ARG A CA 1
ATOM 698 C C . ARG A 1 83 ? 13.117 -5.550 -2.108 1.00 92.00 83 ARG A C 1
ATOM 700 O O . ARG A 1 83 ? 13.289 -6.743 -1.846 1.00 92.00 83 ARG A O 1
ATOM 707 N N . LEU A 1 84 ? 13.093 -5.047 -3.339 1.00 89.06 84 LEU A N 1
ATOM 708 C CA . LEU A 1 84 ? 13.366 -5.845 -4.523 1.00 89.06 84 LEU A CA 1
ATOM 709 C C . LEU A 1 84 ? 14.773 -6.449 -4.415 1.00 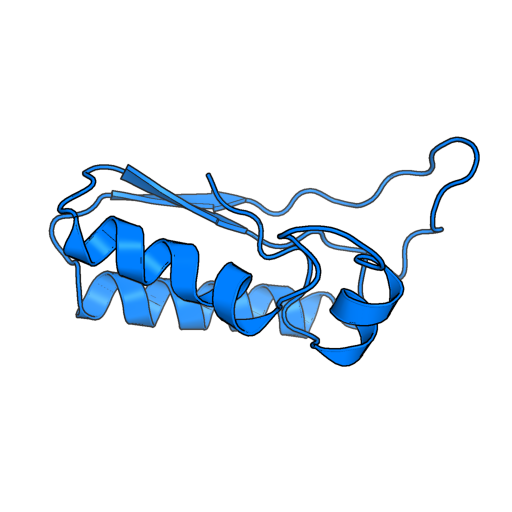89.06 84 LEU A C 1
ATOM 711 O O . LEU A 1 84 ? 15.723 -5.817 -3.942 1.00 89.06 84 LEU A O 1
ATOM 715 N N . ARG A 1 85 ? 14.885 -7.717 -4.797 1.00 87.19 85 ARG A N 1
ATOM 716 C CA . ARG A 1 85 ? 16.138 -8.471 -4.836 1.00 87.19 85 ARG A CA 1
ATOM 717 C C . ARG A 1 85 ? 16.324 -8.995 -6.256 1.00 87.19 85 ARG A C 1
ATOM 719 O O . ARG A 1 85 ? 15.311 -9.334 -6.870 1.00 87.19 85 ARG A O 1
ATOM 726 N N . PRO A 1 86 ? 17.570 -9.118 -6.742 1.00 83.44 86 PRO A N 1
ATOM 727 C CA . PRO A 1 86 ? 17.832 -9.747 -8.027 1.00 83.44 86 PRO A CA 1
ATOM 728 C C . PRO A 1 86 ? 17.170 -11.125 -8.097 1.00 83.44 86 PRO A C 1
ATOM 730 O O . PRO A 1 86 ? 17.285 -11.926 -7.163 1.00 83.44 86 PRO A O 1
ATOM 733 N N . CYS A 1 87 ? 16.464 -11.396 -9.189 1.00 78.50 87 CYS A N 1
ATOM 734 C CA . CYS A 1 87 ? 15.850 -12.689 -9.453 1.00 78.50 87 CYS A CA 1
ATOM 735 C C . CYS A 1 87 ? 16.025 -13.068 -10.924 1.00 78.50 87 CYS A C 1
ATOM 737 O O . CYS A 1 87 ? 16.166 -12.217 -11.801 1.00 78.50 87 CYS A O 1
ATOM 739 N N . THR A 1 88 ? 16.073 -14.368 -11.202 1.00 69.62 88 THR A N 1
ATOM 740 C CA . THR A 1 88 ? 16.325 -14.875 -12.553 1.00 69.62 88 THR A CA 1
ATOM 741 C C . THR A 1 88 ? 15.214 -14.432 -13.510 1.00 69.62 88 THR A C 1
ATOM 743 O O . THR A 1 88 ? 14.050 -14.758 -13.291 1.00 69.62 88 THR A O 1
ATOM 746 N N . GLY A 1 89 ? 15.576 -13.692 -14.567 1.00 68.88 89 GLY A N 1
ATOM 747 C CA . GLY A 1 89 ? 14.625 -13.126 -15.538 1.00 68.88 89 GLY A CA 1
ATOM 748 C C . GLY A 1 89 ? 13.826 -11.920 -15.025 1.00 68.88 89 GLY A C 1
ATOM 749 O O . GLY A 1 89 ? 12.797 -11.588 -15.608 1.00 68.88 89 GLY A O 1
ATOM 750 N N . GLY A 1 90 ? 14.260 -11.313 -13.917 1.00 64.38 90 GLY A N 1
ATOM 751 C CA . GLY A 1 90 ? 13.543 -10.255 -13.215 1.00 64.38 90 GLY A CA 1
ATOM 752 C C . GLY A 1 90 ? 13.997 -8.830 -13.509 1.00 64.38 90 GLY A C 1
ATOM 753 O O . GLY A 1 90 ? 14.831 -8.567 -14.369 1.00 64.38 90 GLY A O 1
ATOM 754 N N . VAL A 1 91 ? 13.401 -7.913 -12.751 1.00 68.38 91 VAL A N 1
ATOM 755 C CA . VAL A 1 91 ? 13.655 -6.469 -12.783 1.00 68.38 91 VAL A CA 1
ATOM 756 C C . VAL A 1 91 ? 14.815 -6.149 -11.837 1.00 68.38 91 VAL A C 1
ATOM 758 O O . VAL A 1 91 ? 14.819 -6.613 -10.694 1.00 68.38 91 VAL A O 1
ATOM 761 N N . GLU A 1 92 ? 15.786 -5.362 -12.302 1.00 75.50 92 GLU A N 1
ATOM 762 C CA . GLU A 1 92 ? 16.865 -4.853 -11.449 1.00 75.50 92 GLU A CA 1
ATOM 763 C C . GLU A 1 92 ? 16.337 -3.758 -10.502 1.00 75.50 92 GLU A C 1
ATOM 765 O O . GLU A 1 92 ? 15.533 -2.930 -10.928 1.00 75.50 92 GLU A O 1
ATOM 770 N N . PRO A 1 93 ? 16.743 -3.728 -9.218 1.00 73.25 93 PRO A N 1
ATOM 771 C CA . PRO A 1 93 ? 16.247 -2.730 -8.272 1.00 73.25 93 PRO A CA 1
ATOM 772 C C . PRO A 1 93 ? 16.645 -1.296 -8.634 1.00 73.25 93 PRO A C 1
ATOM 774 O O . PRO A 1 93 ? 17.827 -0.987 -8.775 1.00 73.25 93 PRO A O 1
ATOM 777 N N . HIS A 1 94 ? 15.656 -0.406 -8.661 1.00 69.75 94 HIS A N 1
ATOM 778 C CA . HIS A 1 94 ? 15.834 1.038 -8.780 1.00 69.75 94 HIS A CA 1
ATOM 779 C C . HIS A 1 94 ? 15.951 1.645 -7.366 1.00 69.75 94 HIS A C 1
ATOM 781 O O . HIS A 1 94 ? 14.943 1.856 -6.693 1.00 69.75 94 HIS A O 1
ATOM 787 N N . LEU A 1 95 ? 17.173 1.828 -6.846 1.00 59.72 95 LEU A N 1
ATOM 788 C CA . LEU A 1 95 ? 17.429 2.326 -5.476 1.00 59.72 95 LEU A CA 1
ATOM 789 C C . LEU A 1 95 ? 17.898 3.782 -5.428 1.00 59.72 95 LEU A C 1
ATOM 791 O O . LEU A 1 95 ? 18.792 4.131 -6.226 1.00 59.72 95 LEU A O 1
#

Radius of gyration: 13.65 Å; Cα contacts (8 Å, |Δi|>4): 141; chains: 1; bounding box: 34×24×33 Å